Protein AF-A0A1I7WH18-F1 (afdb_monomer_lite)

Radius of gyration: 33.84 Å; chains: 1; bounding box: 74×41×91 Å

Foldseek 3Di:
DDPDDDDDPPPPVPPPPPDPVVVVVVVVVVCVVVPDDPVVCVVVVNDVDPPPDDPVCSVVVVVVVVVVVVVVVVVCVVVPDDPVVCCVVVVDPPDPDPPD

pLDDT: mean 82.59, std 17.89, range [42.06, 98.44]

InterPro domains:
  IPR004018 RPEL repeat [PS51073] (26-51)
  IPR004018 RPEL repeat [PS51073] (71-96)
  IPR004018 RPEL repeat [SM00707] (26-51)
  IPR004018 RPEL repeat [SM00707] (71-96)
  IPR043451 Myocardin-like [PTHR22793] (24-98)

Secondary structure (DSSP, 8-state):
-----SSSSSGGGGSSSSHHHHHHHHHHHHHHHTPPPHHHHHHTTSS-S-SSS-TTTHHHHHHHHHHHHHHHHHHHHHTPPPHHHHHHTTSS-S------

Organism: Heterorhabditis bacteriophora (NCBI:txid37862)

Structure (mmCIF, N/CA/C/O backbone):
data_AF-A0A1I7WH18-F1
#
_entry.id   AF-A0A1I7WH18-F1
#
loop_
_atom_site.group_PDB
_atom_site.id
_atom_site.type_symbol
_atom_site.label_atom_id
_atom_site.label_alt_id
_atom_site.label_comp_id
_atom_site.label_asym_id
_atom_site.label_entity_id
_atom_site.label_seq_id
_atom_site.pdbx_PDB_ins_code
_atom_site.Cartn_x
_atom_site.Cartn_y
_atom_site.Cartn_z
_atom_site.occupancy
_atom_site.B_iso_or_equiv
_atom_site.auth_seq_id
_atom_site.auth_comp_id
_atom_site.auth_asym_id
_atom_site.auth_atom_id
_atom_site.pdbx_PDB_model_num
ATOM 1 N N . MET A 1 1 ? 56.630 33.909 -50.549 1.00 42.06 1 MET A N 1
ATOM 2 C CA . MET A 1 1 ? 56.687 33.569 -49.111 1.00 42.06 1 MET A CA 1
ATOM 3 C C . MET A 1 1 ? 55.258 33.478 -48.579 1.00 42.06 1 MET A C 1
ATOM 5 O O . MET A 1 1 ? 54.605 34.499 -48.453 1.00 42.06 1 MET A O 1
ATOM 9 N N . SER A 1 2 ? 54.797 32.231 -48.398 1.00 47.53 2 SER A N 1
ATOM 10 C CA . SER A 1 2 ? 53.682 31.727 -47.565 1.00 47.53 2 SER A CA 1
ATOM 11 C C . SER A 1 2 ? 52.290 32.392 -47.595 1.00 47.53 2 SER A C 1
ATOM 13 O O . SER A 1 2 ? 51.906 33.069 -46.645 1.00 47.53 2 SER A O 1
ATOM 15 N N . GLU A 1 3 ? 51.461 32.022 -48.576 1.00 49.34 3 GLU A N 1
ATOM 16 C CA . GLU A 1 3 ? 49.992 31.986 -48.431 1.00 49.34 3 GLU A CA 1
ATOM 17 C C . GLU A 1 3 ? 49.558 30.630 -47.840 1.00 49.34 3 GLU A C 1
ATOM 19 O O . GLU A 1 3 ? 49.129 29.747 -48.570 1.00 49.34 3 GLU A O 1
ATOM 24 N N . THR A 1 4 ? 49.714 30.393 -46.531 1.00 60.38 4 THR A N 1
ATOM 25 C CA . THR A 1 4 ? 49.203 29.145 -45.905 1.00 60.38 4 THR A CA 1
ATOM 26 C C . THR A 1 4 ? 48.877 29.298 -44.412 1.00 60.38 4 THR A C 1
ATOM 28 O O . THR A 1 4 ? 49.404 28.556 -43.594 1.00 60.38 4 THR A O 1
ATOM 31 N N . THR A 1 5 ? 47.979 30.207 -44.006 1.00 61.16 5 THR A N 1
ATOM 32 C CA . THR A 1 5 ? 47.530 30.216 -42.590 1.00 61.16 5 THR A CA 1
ATOM 33 C C . THR A 1 5 ? 46.079 30.656 -42.381 1.00 61.16 5 THR A C 1
ATOM 35 O O . THR A 1 5 ? 45.807 31.483 -41.523 1.00 61.16 5 THR A O 1
ATOM 38 N N . LEU A 1 6 ? 45.113 30.099 -43.121 1.00 51.09 6 LEU A N 1
ATOM 39 C CA . LEU A 1 6 ? 43.681 30.267 -42.791 1.00 51.09 6 LEU A CA 1
ATOM 40 C C . LEU A 1 6 ? 42.821 29.014 -43.051 1.00 51.09 6 LEU A C 1
ATOM 42 O O . LEU A 1 6 ? 41.624 29.114 -43.286 1.00 51.09 6 LEU A O 1
ATOM 46 N N . HIS A 1 7 ? 43.402 27.812 -42.968 1.00 49.41 7 HIS A N 1
ATOM 47 C CA . HIS A 1 7 ? 42.650 26.557 -43.151 1.00 49.41 7 HIS A CA 1
ATOM 48 C C . HIS A 1 7 ? 42.766 25.552 -41.996 1.00 49.41 7 HIS A C 1
ATOM 50 O O . HIS A 1 7 ? 42.412 24.389 -42.160 1.00 49.41 7 HIS A O 1
ATOM 56 N N . HIS A 1 8 ? 43.229 25.970 -40.813 1.00 56.31 8 HIS A N 1
ATOM 57 C CA . HIS A 1 8 ? 43.470 25.020 -39.718 1.00 56.31 8 HIS A CA 1
ATOM 58 C C . HIS A 1 8 ? 42.329 24.878 -38.694 1.00 56.31 8 HIS A C 1
ATOM 60 O O . HIS A 1 8 ? 42.327 23.916 -37.940 1.00 56.31 8 HIS A O 1
ATOM 66 N N . ASN A 1 9 ? 41.315 25.751 -38.678 1.00 54.88 9 ASN A N 1
ATOM 67 C CA . ASN A 1 9 ? 40.317 25.735 -37.591 1.00 54.88 9 ASN A CA 1
ATOM 68 C C . ASN A 1 9 ? 38.889 25.320 -37.972 1.00 54.88 9 ASN A C 1
ATOM 70 O O . ASN A 1 9 ? 38.010 25.338 -37.117 1.00 54.88 9 ASN A O 1
ATOM 74 N N . VAL A 1 10 ? 38.640 24.871 -39.206 1.00 49.31 10 VAL A N 1
ATOM 75 C CA . VAL A 1 10 ? 37.304 24.366 -39.598 1.00 49.31 10 VAL A CA 1
ATOM 76 C C . VAL A 1 10 ? 37.164 22.843 -39.397 1.00 49.31 10 VAL A C 1
ATOM 78 O O . VAL A 1 10 ? 36.052 22.333 -39.294 1.00 49.31 10 VAL A O 1
ATOM 81 N N . ALA A 1 11 ? 38.264 22.094 -39.244 1.00 48.47 11 ALA A N 1
ATOM 82 C CA . ALA A 1 11 ? 38.225 20.626 -39.161 1.00 48.47 11 ALA A CA 1
ATOM 83 C C . ALA A 1 11 ? 37.903 20.047 -37.761 1.00 48.47 11 ALA A C 1
ATOM 85 O O . ALA A 1 11 ? 37.576 18.863 -37.654 1.00 48.47 11 ALA A O 1
ATOM 86 N N . ALA A 1 12 ? 37.968 20.845 -36.688 1.00 49.94 12 ALA A N 1
ATOM 87 C CA . ALA A 1 12 ? 37.765 20.356 -35.316 1.00 49.94 12 ALA A CA 1
ATOM 88 C C . ALA A 1 12 ? 36.282 20.160 -34.935 1.00 49.94 12 ALA A C 1
ATOM 90 O O . ALA A 1 12 ? 35.969 19.375 -34.041 1.00 49.94 12 ALA A O 1
ATOM 91 N N . CYS A 1 13 ? 35.347 20.811 -35.634 1.00 53.34 13 CYS A N 1
ATOM 92 C CA . CYS A 1 13 ? 33.920 20.741 -35.294 1.00 53.34 13 CYS A CA 1
ATOM 93 C C . CYS A 1 13 ? 33.228 19.431 -35.718 1.00 53.34 13 CYS A C 1
ATOM 95 O O . CYS A 1 13 ? 32.100 19.188 -35.298 1.00 53.34 13 CYS A O 1
ATOM 97 N N . LEU A 1 14 ? 33.883 18.562 -36.503 1.00 52.72 14 LEU A N 1
ATOM 98 C CA . LEU A 1 14 ? 33.302 17.290 -36.966 1.00 52.72 14 LEU A CA 1
ATOM 99 C C . LEU A 1 14 ? 33.771 16.039 -36.207 1.00 52.72 14 LEU A C 1
ATOM 101 O O . LEU A 1 14 ? 33.350 14.937 -36.545 1.00 52.72 14 LEU A O 1
ATOM 105 N N . GLN A 1 15 ? 34.593 16.172 -35.165 1.00 53.88 15 GLN A N 1
ATOM 106 C CA . GLN A 1 15 ? 35.185 15.009 -34.483 1.00 53.88 15 GLN A CA 1
ATOM 107 C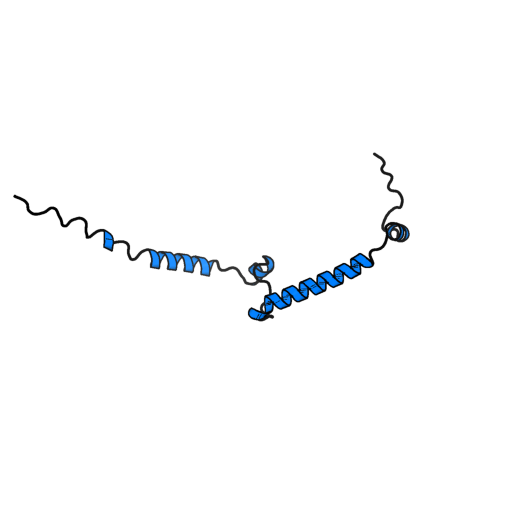 C . GLN A 1 15 ? 34.434 14.546 -33.224 1.00 53.88 15 GLN A C 1
ATOM 109 O O . GLN A 1 15 ? 34.880 13.612 -32.568 1.00 53.88 15 GLN A O 1
ATOM 114 N N . ASN A 1 16 ? 33.277 15.132 -32.890 1.00 54.53 16 ASN A N 1
ATOM 115 C CA . ASN A 1 16 ? 32.543 14.765 -31.667 1.00 54.53 16 ASN A CA 1
ATOM 116 C C . ASN A 1 16 ? 31.057 14.416 -31.870 1.00 54.53 16 ASN A C 1
ATOM 118 O O . ASN A 1 16 ? 30.252 14.522 -30.949 1.00 54.53 16 ASN A O 1
ATOM 122 N N . SER A 1 17 ? 30.665 13.990 -33.071 1.00 55.28 17 SER A N 1
ATOM 123 C CA . SER A 1 17 ? 29.260 13.702 -33.405 1.00 55.28 17 SER A CA 1
ATOM 124 C C . SER A 1 17 ? 28.800 12.265 -33.097 1.00 55.28 17 SER A C 1
ATOM 126 O O . SER A 1 17 ? 27.612 11.972 -33.208 1.00 55.28 17 SER A O 1
ATOM 128 N N . GLY A 1 18 ? 29.698 11.363 -32.675 1.00 55.09 18 GLY A N 1
ATOM 129 C CA . GLY A 1 18 ? 29.386 9.934 -32.485 1.00 55.09 18 GLY A CA 1
ATOM 130 C C . GLY A 1 18 ? 29.249 9.440 -31.036 1.00 55.09 18 GLY A C 1
ATOM 131 O O . GLY A 1 18 ? 28.720 8.353 -30.805 1.00 55.09 18 GLY A O 1
ATOM 132 N N . GLY A 1 19 ? 29.707 10.205 -30.039 1.00 57.78 19 GLY A N 1
ATOM 133 C CA . GLY A 1 19 ? 29.853 9.701 -28.663 1.00 57.78 19 GLY A CA 1
ATOM 134 C C . GLY A 1 19 ? 28.538 9.532 -27.891 1.00 57.78 19 GLY A C 1
ATOM 135 O O . GLY A 1 19 ? 28.374 8.586 -27.118 1.00 57.78 19 GLY A O 1
ATOM 136 N N . TRP A 1 20 ? 27.563 10.421 -28.107 1.00 55.91 20 TRP A N 1
ATOM 137 C CA . TRP A 1 20 ? 26.360 10.495 -27.264 1.00 55.91 20 TRP A CA 1
ATOM 138 C C . TRP A 1 20 ? 25.359 9.366 -27.522 1.00 55.91 20 TRP A C 1
ATOM 140 O O . TRP A 1 20 ? 24.630 8.970 -26.610 1.00 55.91 20 TRP A O 1
ATOM 150 N N . ALA A 1 21 ? 25.326 8.834 -28.747 1.00 63.28 21 ALA A N 1
ATOM 151 C CA . ALA A 1 21 ? 24.485 7.694 -29.101 1.00 63.28 21 ALA A CA 1
ATOM 152 C C . ALA A 1 21 ? 25.004 6.398 -28.454 1.00 63.28 21 ALA A C 1
ATOM 154 O O . ALA A 1 21 ? 24.222 5.650 -27.865 1.00 63.28 21 ALA A O 1
ATOM 155 N N . SER A 1 22 ? 26.326 6.186 -28.478 1.00 71.75 22 SER A N 1
ATOM 156 C CA . SER A 1 22 ? 26.975 5.014 -27.876 1.00 71.75 22 SER A CA 1
ATOM 157 C C . SER A 1 22 ? 26.880 5.024 -26.342 1.00 71.75 22 SER A C 1
ATOM 159 O O . SER A 1 22 ? 26.413 4.057 -25.739 1.00 71.75 22 SER A O 1
ATOM 161 N N . ALA A 1 23 ? 27.176 6.163 -25.701 1.00 80.75 23 ALA A N 1
ATOM 162 C CA . ALA A 1 23 ? 27.079 6.310 -24.244 1.00 80.75 23 ALA A CA 1
ATOM 163 C C . ALA A 1 23 ? 25.644 6.121 -23.711 1.00 80.75 23 ALA A C 1
ATOM 165 O O . ALA A 1 23 ? 25.427 5.533 -22.649 1.00 80.75 23 ALA A O 1
ATOM 166 N N . ARG A 1 24 ? 24.635 6.585 -24.462 1.00 86.25 24 ARG A N 1
ATOM 167 C CA . ARG A 1 24 ? 23.220 6.382 -24.115 1.00 86.25 24 ARG A CA 1
ATOM 168 C C . ARG A 1 24 ? 22.814 4.912 -24.227 1.00 86.25 24 ARG A C 1
ATOM 170 O O . ARG A 1 24 ? 22.075 4.431 -23.368 1.00 86.25 24 ARG A O 1
ATOM 177 N N . GLY A 1 25 ? 23.309 4.211 -25.248 1.00 90.56 25 GLY A N 1
ATOM 178 C CA . GLY A 1 25 ? 23.109 2.771 -25.415 1.00 90.56 25 GLY A CA 1
ATOM 179 C C . GLY A 1 25 ? 23.711 1.967 -24.262 1.00 90.56 25 GLY A C 1
ATOM 180 O O . GLY A 1 25 ? 23.037 1.111 -23.688 1.00 90.56 25 GLY A O 1
ATOM 181 N N . GLU A 1 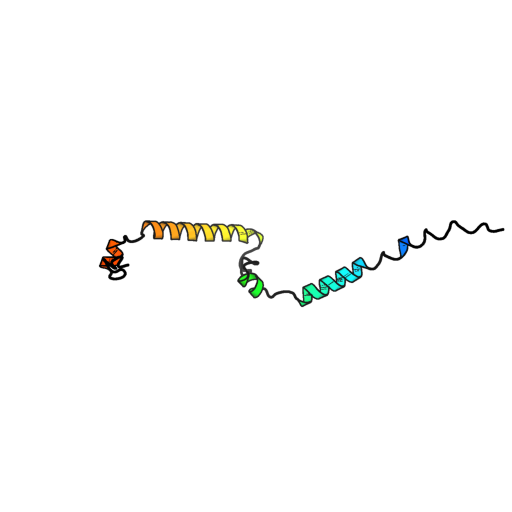26 ? 24.936 2.300 -23.851 1.00 90.56 26 GLU A N 1
ATOM 182 C CA . GLU A 1 26 ? 25.603 1.635 -22.728 1.00 90.56 26 GLU A CA 1
ATOM 183 C C . GLU A 1 26 ? 24.874 1.873 -21.394 1.00 90.56 26 GLU A C 1
ATOM 185 O O . GLU A 1 26 ? 24.648 0.933 -20.626 1.00 90.56 26 GLU A O 1
ATOM 190 N N . LEU A 1 27 ? 24.437 3.111 -21.130 1.00 94.56 27 LEU A N 1
ATOM 191 C CA . LEU A 1 27 ? 23.650 3.440 -19.939 1.00 94.56 27 LEU A CA 1
ATOM 192 C C . LEU A 1 27 ? 22.318 2.680 -19.903 1.00 94.56 27 LEU A C 1
ATOM 194 O O . LEU A 1 27 ? 21.920 2.178 -18.850 1.00 94.56 27 LEU A O 1
ATOM 198 N N . LEU A 1 28 ? 21.618 2.597 -21.037 1.00 94.12 28 LEU A N 1
ATOM 199 C CA . LEU A 1 28 ? 20.361 1.860 -21.125 1.00 94.12 28 LEU A CA 1
ATOM 200 C C . LEU A 1 28 ? 20.578 0.370 -20.853 1.00 94.12 28 LEU A C 1
ATOM 202 O O . LEU A 1 28 ? 19.816 -0.210 -20.081 1.00 94.12 28 LEU A O 1
ATOM 206 N N . ARG A 1 29 ? 21.636 -0.226 -21.416 1.00 94.81 29 ARG A N 1
ATOM 207 C CA . ARG A 1 29 ? 21.989 -1.628 -21.168 1.00 94.81 29 ARG A CA 1
ATOM 208 C C . ARG A 1 29 ? 22.171 -1.895 -19.672 1.00 94.81 29 ARG A C 1
ATOM 210 O O . ARG A 1 29 ? 21.492 -2.763 -19.130 1.00 94.81 29 ARG A O 1
ATOM 217 N N . LYS A 1 30 ? 22.958 -1.056 -18.984 1.00 95.81 30 LYS A N 1
ATOM 218 C CA . LYS A 1 30 ? 23.157 -1.135 -17.522 1.00 95.81 30 LYS A CA 1
ATOM 219 C C . LYS A 1 30 ? 21.840 -1.008 -16.744 1.00 95.81 30 LYS A C 1
ATOM 221 O O . LYS A 1 30 ? 21.619 -1.733 -15.778 1.00 95.81 30 LYS A O 1
ATOM 226 N N . LYS A 1 31 ? 20.932 -0.116 -17.159 1.00 96.44 31 LYS A N 1
ATOM 227 C CA . LYS A 1 31 ? 19.617 0.056 -16.508 1.00 96.44 31 LYS A CA 1
ATOM 228 C C . LYS A 1 31 ? 18.675 -1.129 -16.718 1.00 96.44 31 LYS A C 1
ATOM 230 O O . LYS A 1 31 ? 17.896 -1.437 -15.820 1.00 96.44 31 LYS A O 1
ATOM 235 N N . ILE A 1 32 ? 18.717 -1.763 -17.888 1.00 96.31 32 ILE A N 1
ATOM 236 C CA . ILE A 1 32 ? 17.915 -2.958 -18.176 1.00 96.31 32 ILE A CA 1
ATOM 237 C C . ILE A 1 32 ? 18.433 -4.145 -17.359 1.00 96.31 32 ILE A C 1
ATOM 239 O O . ILE A 1 32 ? 17.628 -4.850 -16.758 1.00 96.31 32 ILE A O 1
ATOM 243 N N . GLU A 1 33 ? 19.755 -4.320 -17.276 1.00 96.31 33 GLU A N 1
ATOM 244 C CA . GLU A 1 33 ? 20.395 -5.348 -16.441 1.00 96.31 33 GLU A CA 1
ATOM 245 C C . GLU A 1 33 ? 20.039 -5.179 -14.956 1.00 96.31 33 GLU A C 1
ATOM 247 O O . GLU A 1 33 ? 19.737 -6.150 -14.269 1.00 96.31 33 GLU A O 1
ATOM 252 N N . GLN A 1 34 ? 20.006 -3.938 -14.463 1.00 96.25 34 GLN A N 1
ATOM 253 C CA . GLN A 1 34 ? 19.670 -3.615 -13.071 1.00 96.25 34 GLN A CA 1
ATOM 254 C C . GLN A 1 34 ? 18.169 -3.388 -12.836 1.00 96.25 34 GLN A C 1
ATOM 256 O O . GLN A 1 34 ? 17.777 -2.802 -11.821 1.00 96.25 34 GLN A O 1
ATOM 261 N N . ARG A 1 35 ? 17.303 -3.807 -13.767 1.00 97.00 35 ARG A N 1
ATOM 262 C CA . ARG A 1 35 ? 15.863 -3.565 -13.658 1.00 97.00 35 ARG A CA 1
ATOM 263 C C . ARG A 1 35 ? 15.304 -4.254 -12.402 1.00 97.00 35 ARG A C 1
ATOM 265 O O . ARG A 1 35 ? 15.400 -5.474 -12.284 1.00 97.00 35 ARG A O 1
ATOM 272 N N . PRO A 1 36 ? 14.682 -3.511 -11.468 1.00 96.88 36 PRO A N 1
ATOM 273 C CA . PRO A 1 36 ? 14.119 -4.103 -10.262 1.00 96.88 36 PRO A CA 1
ATOM 274 C C . PRO A 1 36 ? 12.918 -4.998 -10.583 1.00 96.88 36 PRO A C 1
ATOM 276 O O . PRO A 1 36 ? 12.163 -4.741 -11.527 1.00 96.88 36 PRO A O 1
ATOM 279 N N . SER A 1 37 ? 12.717 -6.029 -9.758 1.00 95.88 37 SER A N 1
ATOM 280 C CA . SER A 1 37 ? 11.540 -6.889 -9.854 1.00 95.88 37 SER A CA 1
ATOM 281 C C . SER A 1 37 ? 10.261 -6.108 -9.549 1.00 95.88 37 SER A C 1
ATOM 283 O O . SER A 1 37 ? 10.251 -5.112 -8.820 1.00 95.88 37 SER A O 1
ATOM 285 N N . ARG A 1 38 ? 9.148 -6.593 -10.097 1.00 92.75 38 ARG A N 1
ATOM 286 C CA . ARG A 1 38 ? 7.823 -6.012 -9.874 1.00 92.75 38 ARG A CA 1
ATOM 287 C C . ARG A 1 38 ? 7.454 -5.974 -8.387 1.00 92.75 38 ARG A C 1
ATOM 289 O O . ARG A 1 38 ? 6.983 -4.951 -7.906 1.00 92.75 38 ARG A O 1
ATOM 296 N N . GLU A 1 39 ? 7.715 -7.061 -7.667 1.00 94.88 39 GLU A N 1
ATOM 297 C CA . GLU A 1 39 ? 7.476 -7.178 -6.222 1.00 94.88 39 GLU A CA 1
ATOM 298 C C . GLU A 1 39 ? 8.272 -6.148 -5.421 1.00 94.88 39 GLU A C 1
ATOM 300 O O . GLU A 1 39 ? 7.727 -5.502 -4.529 1.00 94.88 39 GLU A O 1
ATOM 305 N N . ARG A 1 40 ? 9.539 -5.909 -5.787 1.00 96.19 40 ARG A N 1
ATOM 306 C CA . ARG A 1 40 ? 10.354 -4.872 -5.144 1.00 96.19 40 ARG A CA 1
ATOM 307 C C . ARG A 1 40 ? 9.710 -3.493 -5.279 1.00 96.19 40 ARG A C 1
ATOM 309 O O . ARG A 1 40 ? 9.673 -2.749 -4.305 1.00 96.19 40 ARG A O 1
ATOM 316 N N . LEU A 1 41 ? 9.181 -3.165 -6.457 1.00 95.81 41 LEU A N 1
ATOM 317 C CA . LEU A 1 41 ? 8.511 -1.884 -6.693 1.00 95.81 41 LEU A CA 1
ATOM 318 C C . LEU A 1 41 ? 7.189 -1.748 -5.920 1.00 95.81 41 LEU A C 1
ATOM 320 O O . LEU A 1 41 ? 6.833 -0.636 -5.535 1.00 95.81 41 LEU A O 1
ATOM 324 N N . LEU A 1 42 ? 6.476 -2.850 -5.678 1.00 93.62 42 LEU A N 1
ATOM 325 C CA . LEU A 1 42 ? 5.263 -2.869 -4.850 1.00 93.62 42 LEU A CA 1
ATOM 326 C C . LEU A 1 42 ? 5.591 -2.669 -3.370 1.00 93.62 42 LEU A C 1
ATOM 328 O O . LEU A 1 42 ? 4.993 -1.819 -2.718 1.00 93.62 42 LEU A O 1
ATOM 332 N N . ASN A 1 43 ? 6.598 -3.383 -2.862 1.00 95.31 43 ASN A N 1
ATOM 333 C CA . ASN A 1 43 ? 7.055 -3.263 -1.475 1.00 95.31 43 ASN A CA 1
ATOM 334 C C . ASN A 1 43 ? 7.575 -1.852 -1.164 1.00 95.31 43 ASN A C 1
ATOM 336 O O . ASN A 1 43 ? 7.384 -1.326 -0.070 1.00 95.31 43 ASN A O 1
ATOM 340 N N . GLN A 1 44 ? 8.207 -1.211 -2.149 1.00 96.50 44 GLN A N 1
ATOM 341 C CA . GLN A 1 44 ? 8.659 0.177 -2.058 1.00 96.50 44 GLN A CA 1
ATOM 342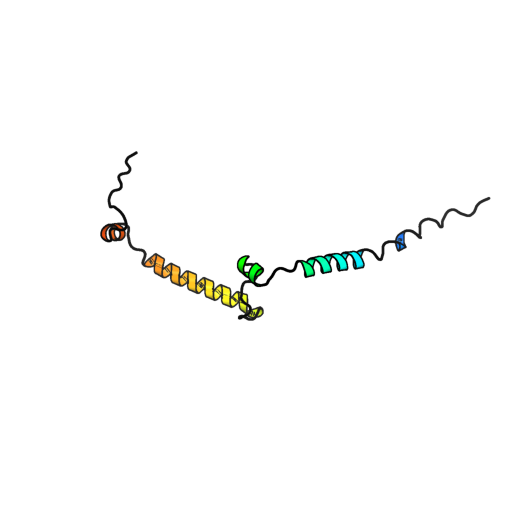 C C . GLN A 1 44 ? 7.536 1.205 -2.277 1.00 96.50 44 GLN A C 1
ATOM 344 O O . GLN A 1 44 ? 7.808 2.401 -2.241 1.00 96.50 44 GLN A O 1
ATOM 349 N N . HIS A 1 45 ? 6.290 0.770 -2.492 1.00 92.25 45 HIS A N 1
ATOM 350 C CA . HIS A 1 45 ? 5.129 1.626 -2.758 1.00 92.25 45 HIS A CA 1
ATOM 351 C C . HIS A 1 45 ? 5.277 2.526 -4.003 1.00 92.25 45 HIS A C 1
ATOM 353 O O . HIS A 1 45 ? 4.656 3.586 -4.086 1.00 92.25 45 HIS A O 1
ATOM 359 N N . ILE A 1 46 ? 6.082 2.100 -4.986 1.00 94.38 46 ILE A N 1
ATOM 360 C CA . ILE A 1 46 ? 6.252 2.782 -6.279 1.00 94.38 46 ILE A CA 1
ATOM 361 C C . ILE A 1 46 ? 5.136 2.362 -7.239 1.00 94.38 46 ILE A C 1
ATOM 363 O O . ILE A 1 46 ? 4.470 3.208 -7.832 1.00 94.38 46 ILE A O 1
ATOM 367 N N . LEU A 1 47 ? 4.916 1.050 -7.383 1.00 92.19 47 LEU A N 1
ATOM 368 C CA . LEU A 1 47 ? 3.730 0.523 -8.057 1.00 92.19 47 LEU A CA 1
ATOM 369 C C . LEU A 1 47 ? 2.596 0.423 -7.040 1.00 92.19 47 LEU A C 1
ATOM 371 O O . LEU A 1 47 ? 2.800 -0.051 -5.925 1.00 92.19 47 LEU A O 1
ATOM 375 N N . LEU A 1 48 ? 1.398 0.863 -7.422 1.00 86.94 48 LEU A N 1
ATOM 376 C CA . LEU A 1 48 ? 0.262 0.941 -6.499 1.00 86.94 48 LEU A CA 1
ATOM 377 C C . LEU A 1 48 ? -0.637 -0.303 -6.549 1.00 86.94 48 LEU A C 1
ATOM 379 O O . LEU A 1 48 ? -1.418 -0.531 -5.622 1.00 86.94 48 LEU A O 1
ATOM 383 N N . SER A 1 49 ? -0.539 -1.104 -7.613 1.00 84.62 49 SER A N 1
ATOM 384 C CA . SER A 1 49 ? -1.390 -2.276 -7.835 1.00 84.62 49 SER A CA 1
ATOM 385 C C . SER A 1 49 ? -0.618 -3.480 -8.343 1.00 84.62 49 SER A C 1
ATOM 387 O O . SER A 1 49 ? 0.311 -3.358 -9.138 1.00 84.62 49 SER A O 1
ATOM 389 N N . ASP A 1 50 ? -1.127 -4.673 -8.033 1.00 82.81 50 ASP A N 1
ATOM 390 C CA . ASP A 1 50 ? -0.607 -5.961 -8.508 1.00 82.81 50 ASP A CA 1
ATOM 391 C C . ASP A 1 50 ? -0.933 -6.290 -9.979 1.00 82.81 50 ASP A C 1
ATOM 393 O O . ASP A 1 50 ? -0.857 -7.439 -10.395 1.00 82.81 50 ASP A O 1
ATOM 397 N N . GLY A 1 51 ? -1.288 -5.286 -10.790 1.00 83.31 51 GLY A N 1
ATOM 398 C CA . GLY A 1 51 ? -1.623 -5.472 -12.208 1.00 83.31 51 GLY A CA 1
ATOM 399 C C . GLY A 1 51 ? -3.030 -6.027 -12.445 1.00 83.31 51 GLY A C 1
ATOM 400 O O . GLY A 1 51 ? -3.430 -6.217 -13.585 1.00 83.31 51 GLY A O 1
ATOM 401 N N . ARG A 1 52 ? -3.812 -6.236 -11.378 1.00 85.06 52 ARG A N 1
ATOM 402 C CA . ARG A 1 52 ? -5.233 -6.625 -11.454 1.00 85.06 52 ARG A CA 1
ATOM 403 C C . ARG A 1 52 ? -6.149 -5.492 -11.923 1.00 85.06 52 ARG A C 1
ATOM 405 O O . ARG A 1 52 ? -7.275 -5.746 -12.331 1.00 85.06 52 ARG A O 1
ATOM 412 N N . VAL A 1 53 ? -5.697 -4.246 -11.796 1.00 88.19 53 VAL A N 1
ATOM 413 C CA . VAL A 1 53 ? -6.457 -3.040 -12.142 1.00 88.19 53 VAL A CA 1
ATOM 414 C C . VAL A 1 53 ? -5.778 -2.374 -13.329 1.00 88.19 53 VAL A C 1
ATOM 416 O O . VAL A 1 53 ? -4.554 -2.254 -13.351 1.00 88.19 53 VAL A O 1
ATOM 419 N N . ALA A 1 54 ? -6.572 -1.938 -14.304 1.00 91.06 54 ALA A N 1
ATOM 420 C CA . ALA A 1 54 ? -6.066 -1.205 -15.455 1.00 91.06 54 ALA A CA 1
ATOM 421 C C . ALA A 1 54 ? -5.393 0.118 -15.018 1.00 91.06 54 ALA A C 1
ATOM 423 O O . ALA A 1 54 ? -5.948 0.805 -14.151 1.00 91.06 54 ALA A O 1
ATOM 424 N N . PRO A 1 55 ? -4.272 0.533 -15.647 1.00 89.88 55 PRO A N 1
ATOM 425 C CA . PRO A 1 55 ? -3.541 1.748 -15.264 1.00 89.88 55 PRO A CA 1
ATOM 426 C C . PRO A 1 55 ? -4.414 3.008 -15.237 1.00 89.88 55 PRO A C 1
ATOM 428 O O . PRO A 1 55 ? -4.275 3.850 -14.357 1.00 89.88 55 PRO A O 1
ATOM 431 N N . LEU A 1 56 ? -5.380 3.103 -16.156 1.00 92.19 56 LEU A N 1
ATOM 432 C CA . LEU A 1 56 ? -6.277 4.254 -16.270 1.00 92.19 56 LEU A CA 1
ATOM 433 C C . LEU A 1 56 ? -7.177 4.458 -15.034 1.00 92.19 56 LEU A C 1
ATOM 435 O O . LEU A 1 56 ? -7.533 5.587 -14.711 1.00 92.19 56 LEU A O 1
ATOM 439 N N . ILE A 1 57 ? -7.561 3.383 -14.337 1.00 93.25 57 ILE A N 1
ATOM 440 C CA . ILE A 1 57 ? -8.551 3.425 -13.241 1.00 93.25 57 ILE A CA 1
ATOM 441 C C . ILE A 1 57 ? -7.875 3.264 -11.866 1.00 93.25 57 ILE A C 1
ATOM 443 O O . ILE A 1 57 ? -8.505 3.468 -10.825 1.00 93.25 57 ILE A O 1
ATOM 447 N N . GLU A 1 58 ? -6.577 2.957 -11.832 1.00 91.88 58 GLU A N 1
ATOM 448 C CA . GLU A 1 58 ? -5.801 2.715 -10.610 1.00 91.88 58 GLU A CA 1
ATOM 449 C C . GLU A 1 58 ? -5.976 3.831 -9.567 1.00 91.88 58 GLU A C 1
ATOM 451 O O . GLU A 1 58 ? -6.298 3.566 -8.403 1.00 91.88 58 GLU A O 1
ATOM 456 N N . GLN A 1 59 ? -5.871 5.090 -9.997 1.00 91.81 59 GLN A N 1
ATOM 457 C CA . GLN A 1 59 ? -6.036 6.242 -9.114 1.00 91.81 59 GLN A CA 1
ATOM 458 C C . GLN A 1 59 ? -7.446 6.317 -8.510 1.00 91.81 59 GLN A C 1
ATOM 460 O O . GLN A 1 59 ? -7.600 6.575 -7.315 1.00 91.81 59 GLN A O 1
ATOM 465 N N . ARG A 1 60 ? -8.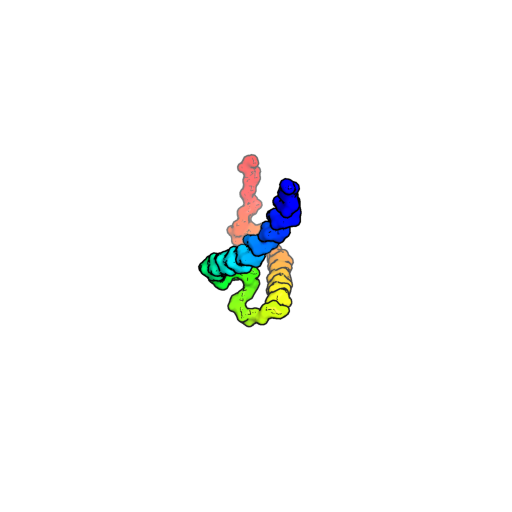491 6.040 -9.299 1.00 94.50 60 ARG A N 1
ATOM 466 C CA . ARG A 1 60 ? -9.881 6.071 -8.820 1.00 94.50 60 ARG A CA 1
ATOM 467 C C . ARG A 1 60 ? -10.139 4.966 -7.797 1.00 94.50 60 ARG A C 1
ATOM 469 O O . ARG A 1 60 ? -10.767 5.217 -6.768 1.00 94.50 60 ARG A O 1
ATOM 476 N N . VAL A 1 61 ? -9.610 3.768 -8.043 1.00 93.81 61 VAL A N 1
ATOM 477 C CA . VAL A 1 61 ? -9.680 2.642 -7.099 1.00 93.81 61 VAL A CA 1
ATOM 478 C C . VAL A 1 61 ? -8.963 2.981 -5.794 1.00 93.81 61 VAL A C 1
ATOM 480 O O . VAL A 1 61 ? -9.494 2.700 -4.718 1.00 93.81 61 VAL A O 1
ATOM 483 N N . ARG A 1 62 ? -7.788 3.617 -5.857 1.00 92.56 62 ARG A N 1
ATOM 484 C CA . ARG A 1 62 ? -7.055 4.065 -4.665 1.00 92.56 62 ARG A CA 1
ATOM 485 C C . ARG A 1 62 ? -7.873 5.048 -3.830 1.00 92.56 62 ARG A C 1
ATOM 487 O O . ARG A 1 62 ? -8.002 4.840 -2.626 1.00 92.56 62 ARG A O 1
ATOM 494 N N . LEU A 1 63 ? -8.445 6.075 -4.455 1.00 95.75 63 LEU A N 1
ATOM 495 C CA . LEU A 1 63 ? -9.278 7.061 -3.757 1.00 95.75 63 LEU A CA 1
ATOM 496 C C . LEU A 1 63 ? -10.483 6.392 -3.087 1.00 95.75 63 LEU A C 1
ATOM 498 O O . LEU A 1 63 ? -10.774 6.648 -1.921 1.00 95.75 63 LEU A O 1
ATOM 502 N N . LEU A 1 64 ? -11.133 5.454 -3.780 1.00 96.31 64 LEU A N 1
ATOM 503 C CA . LEU A 1 64 ? -12.232 4.683 -3.204 1.00 96.31 64 LEU A CA 1
ATOM 504 C C . LEU A 1 64 ? -11.790 3.865 -1.979 1.00 96.31 64 LEU A C 1
ATOM 506 O O . LEU A 1 64 ? -12.505 3.830 -0.976 1.00 96.31 64 LEU A O 1
ATOM 510 N N . LYS A 1 65 ? -10.623 3.208 -2.040 1.00 95.56 65 LYS A N 1
ATOM 511 C CA . LYS A 1 65 ? -10.057 2.467 -0.900 1.00 95.56 65 LYS A CA 1
ATOM 512 C C . LYS A 1 65 ? -9.789 3.397 0.286 1.00 95.56 65 LYS A C 1
ATOM 514 O O . LYS A 1 65 ? -10.167 3.059 1.404 1.00 95.56 65 LYS A O 1
ATOM 519 N N . GLN A 1 66 ? -9.200 4.567 0.042 1.00 97.19 66 GLN A N 1
ATOM 520 C CA . GLN A 1 66 ? -8.935 5.565 1.082 1.00 97.19 66 GLN A CA 1
ATOM 521 C C . GLN A 1 66 ? -10.225 6.045 1.752 1.00 97.19 66 GLN A C 1
ATOM 523 O O . GLN A 1 66 ? -10.319 6.011 2.975 1.00 97.19 66 GLN A O 1
ATOM 528 N N . GLU A 1 67 ? -11.251 6.397 0.977 1.00 98.38 67 GLU A N 1
ATOM 529 C CA . GLU A 1 67 ? -12.539 6.836 1.527 1.00 98.38 67 GLU A CA 1
ATOM 530 C C . GLU A 1 67 ? -13.246 5.736 2.326 1.00 98.38 67 GLU A C 1
ATOM 532 O O . GLU A 1 67 ? -13.858 6.002 3.362 1.00 98.38 67 GLU A O 1
ATOM 537 N N . ARG A 1 68 ? -13.140 4.474 1.895 1.00 98.06 68 ARG A N 1
ATOM 538 C CA . ARG A 1 68 ? -13.659 3.335 2.668 1.00 98.06 68 ARG A CA 1
ATOM 539 C C . ARG A 1 68 ? -12.950 3.191 4.013 1.00 98.06 68 ARG A C 1
ATOM 541 O O . ARG A 1 68 ? -13.626 2.993 5.022 1.00 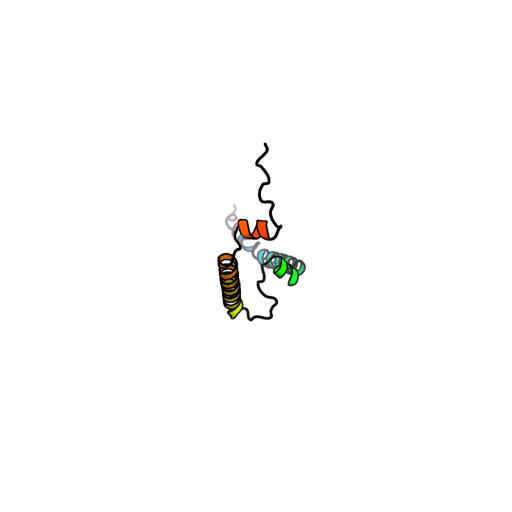98.06 68 ARG A O 1
ATOM 548 N N . ILE A 1 69 ? -11.621 3.306 4.032 1.00 98.25 69 ILE A N 1
ATOM 549 C CA . ILE A 1 69 ? -10.825 3.251 5.267 1.00 98.25 69 ILE A CA 1
ATOM 550 C C . ILE A 1 69 ? -11.192 4.422 6.175 1.00 98.25 69 ILE A C 1
ATOM 552 O O . ILE A 1 69 ? -11.500 4.199 7.341 1.00 98.25 69 ILE A O 1
ATOM 556 N N . LYS A 1 70 ? -11.236 5.642 5.631 1.00 98.44 70 LYS A N 1
ATOM 557 C CA . LYS A 1 70 ? -11.608 6.857 6.360 1.00 98.44 70 LYS A CA 1
ATOM 558 C C . LYS A 1 70 ? -12.967 6.702 7.032 1.00 98.44 70 LYS A C 1
ATOM 560 O O . LYS A 1 70 ? -13.061 6.837 8.243 1.00 98.44 70 LYS A O 1
ATOM 565 N N . ARG A 1 71 ? -13.997 6.316 6.273 1.00 97.88 71 ARG A N 1
ATOM 566 C CA . ARG A 1 71 ? -15.347 6.074 6.807 1.00 97.88 71 ARG A CA 1
ATOM 567 C C . ARG A 1 71 ? -15.371 4.994 7.888 1.00 97.88 71 ARG A C 1
ATOM 569 O O . ARG A 1 71 ? -16.068 5.149 8.885 1.00 97.88 71 ARG A O 1
ATOM 576 N N . ASN A 1 72 ? -14.642 3.893 7.696 1.00 98.12 72 ASN A N 1
ATOM 577 C CA . ASN A 1 72 ? -14.568 2.826 8.697 1.00 98.12 72 ASN A CA 1
ATOM 578 C C . ASN A 1 72 ? -13.910 3.318 9.992 1.00 98.12 72 ASN A C 1
ATOM 580 O O . ASN A 1 72 ? -14.434 3.065 11.074 1.00 98.12 72 ASN A O 1
ATOM 584 N N . LEU A 1 73 ? -12.798 4.043 9.865 1.00 98.19 73 LEU A N 1
ATOM 585 C CA . LEU A 1 73 ? -12.073 4.615 10.988 1.00 98.19 73 LEU A CA 1
ATOM 586 C C . LEU A 1 73 ? -12.928 5.637 11.739 1.00 98.19 73 LEU A C 1
ATOM 588 O O . LEU A 1 73 ? -13.002 5.550 12.957 1.00 98.19 73 LEU A O 1
ATOM 592 N N . SER A 1 74 ? -13.625 6.534 11.034 1.00 98.00 74 SER A N 1
ATOM 593 C CA . SER A 1 74 ? -14.537 7.509 11.646 1.00 98.00 74 SER A CA 1
ATOM 594 C C . SER A 1 74 ? -15.560 6.834 12.556 1.00 98.00 74 SER A C 1
ATOM 596 O O . SER A 1 74 ? -15.621 7.169 13.733 1.00 98.00 74 SER A O 1
ATOM 598 N N . ARG A 1 75 ? -16.253 5.790 12.078 1.00 97.62 75 ARG A N 1
ATOM 599 C CA . ARG A 1 75 ? -17.210 5.042 12.914 1.00 97.62 75 ARG A CA 1
ATOM 600 C C . ARG A 1 75 ? -16.566 4.405 14.148 1.00 97.62 75 ARG A C 1
ATOM 602 O O . ARG A 1 75 ? -17.165 4.397 15.213 1.00 97.62 75 ARG A O 1
ATOM 609 N N . LYS A 1 76 ? -15.352 3.855 14.015 1.00 97.31 76 LYS A N 1
ATOM 610 C CA . 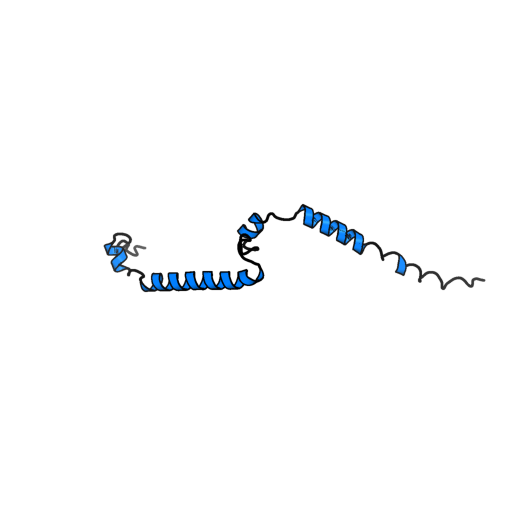LYS A 1 76 ? -14.624 3.252 15.148 1.00 97.31 76 LYS A CA 1
ATOM 611 C C . LYS A 1 76 ? -14.179 4.290 16.177 1.00 97.31 76 LYS A C 1
ATOM 613 O O . LYS A 1 76 ? -14.094 3.973 17.359 1.00 97.31 76 LYS A O 1
ATOM 618 N N . LEU A 1 77 ? -13.855 5.499 15.723 1.00 96.81 77 LEU A N 1
ATOM 619 C CA . LEU A 1 77 ? -13.493 6.616 16.591 1.00 96.81 77 LEU A CA 1
ATOM 620 C C . LEU A 1 77 ? -14.720 7.189 17.306 1.00 96.81 77 LEU A C 1
ATOM 622 O O . LEU A 1 77 ? -14.619 7.521 18.480 1.00 96.81 77 LEU A O 1
ATOM 626 N N . GLU A 1 78 ? -15.868 7.256 16.629 1.00 97.06 78 GLU A N 1
ATOM 627 C CA . GLU A 1 78 ? -17.152 7.632 17.238 1.00 97.06 78 GLU A CA 1
ATOM 628 C C . GLU A 1 78 ? -17.551 6.652 18.348 1.00 97.06 78 GLU A C 1
ATOM 630 O O . GLU A 1 78 ? -17.980 7.069 19.417 1.00 97.06 78 GLU A O 1
ATOM 635 N N . SER A 1 79 ? -17.346 5.348 18.134 1.00 95.44 79 SER A N 1
ATOM 636 C CA . SER A 1 79 ? -17.620 4.303 19.127 1.00 95.44 79 SER A CA 1
ATOM 637 C C . SER A 1 79 ? -16.446 4.035 20.079 1.00 95.44 79 SER A C 1
ATOM 639 O O . SER A 1 79 ? -16.291 2.908 20.559 1.00 95.44 79 SER A O 1
ATOM 641 N N . ARG A 1 80 ? -15.542 4.999 20.286 1.00 96.25 80 ARG A N 1
ATOM 642 C CA . ARG A 1 80 ? -14.352 4.775 21.111 1.00 96.25 80 ARG A CA 1
ATOM 643 C C . ARG A 1 80 ? -14.756 4.674 22.592 1.00 96.25 80 ARG A C 1
ATOM 645 O O . ARG A 1 80 ? -15.335 5.629 23.106 1.00 96.25 80 ARG A O 1
ATOM 652 N N . PRO A 1 81 ? -14.431 3.567 23.287 1.00 95.56 81 PRO A N 1
ATOM 653 C CA . PRO A 1 81 ? -14.794 3.385 24.688 1.00 95.56 81 PRO A CA 1
ATOM 654 C C . PRO A 1 81 ? -14.103 4.424 25.574 1.00 95.56 81 PRO A C 1
ATOM 656 O O . PRO A 1 81 ? -12.951 4.805 25.333 1.00 95.56 81 PRO A O 1
ATOM 659 N N . GLY A 1 82 ? -14.817 4.879 26.601 1.00 93.25 82 GLY A N 1
ATOM 660 C CA . GLY A 1 82 ? -14.302 5.860 27.552 1.00 93.25 82 GLY A CA 1
ATOM 661 C C . GLY A 1 82 ? -13.229 5.275 28.485 1.00 93.25 82 GLY A C 1
ATOM 662 O O . GLY A 1 82 ? -13.146 4.057 28.647 1.00 93.25 82 GLY A O 1
ATOM 663 N N . PRO A 1 83 ? -12.434 6.120 29.167 1.00 91.81 83 PRO A N 1
ATOM 664 C CA . PRO A 1 83 ? -11.415 5.659 30.116 1.00 91.81 83 PRO A CA 1
ATOM 665 C C . PRO A 1 83 ? -11.988 4.784 31.238 1.00 91.81 83 PRO A C 1
ATOM 667 O O . PRO A 1 83 ? -11.413 3.750 31.567 1.00 91.81 83 PRO A O 1
ATOM 670 N N . LEU A 1 84 ? -13.159 5.153 31.770 1.00 91.94 84 LEU A N 1
ATOM 671 C CA . LEU A 1 84 ? -13.833 4.385 32.817 1.00 91.94 84 LEU A CA 1
ATOM 672 C C . LEU A 1 84 ? -14.218 2.981 32.334 1.00 91.94 84 LEU A C 1
ATOM 674 O O . LEU A 1 84 ? -14.010 2.006 33.047 1.00 91.94 84 LEU A O 1
ATOM 678 N N . GLU A 1 85 ? -14.706 2.862 31.097 1.00 93.06 85 GLU A N 1
ATOM 679 C CA . GLU A 1 85 ? -15.064 1.573 30.501 1.00 93.06 85 GLU A CA 1
ATOM 680 C C . GLU A 1 85 ? -13.845 0.647 30.376 1.00 93.06 85 GLU A C 1
ATOM 682 O O . GLU A 1 85 ? -13.943 -0.555 30.625 1.00 93.06 85 GLU A O 1
ATOM 687 N N . LEU A 1 86 ? -12.675 1.198 30.041 1.00 94.75 86 LEU A N 1
ATOM 688 C CA . LEU A 1 86 ? -11.423 0.440 29.970 1.00 94.75 86 LEU A CA 1
ATOM 689 C C . LEU A 1 86 ? -10.957 -0.055 31.349 1.00 94.75 86 LEU A C 1
ATOM 691 O O . LEU A 1 86 ? -10.448 -1.175 31.448 1.00 94.75 86 LEU A O 1
ATOM 695 N N . VAL A 1 87 ? -11.167 0.737 32.405 1.00 93.50 87 VAL A N 1
ATOM 696 C CA . VAL A 1 87 ? -10.906 0.339 33.800 1.00 93.50 87 VAL A CA 1
ATOM 697 C C . VAL A 1 87 ? -11.871 -0.760 34.244 1.00 93.50 87 VAL A C 1
ATOM 699 O O . VAL A 1 87 ? -11.440 -1.785 34.768 1.00 93.50 87 VAL A O 1
ATOM 702 N N . THR A 1 88 ? -13.172 -0.617 33.963 1.00 93.19 88 THR A N 1
ATOM 703 C CA . THR A 1 88 ? -14.180 -1.649 34.270 1.00 93.19 88 THR A CA 1
ATOM 704 C C . THR A 1 88 ? -13.856 -2.977 33.588 1.00 93.19 88 THR A C 1
ATOM 706 O O . THR A 1 88 ? -13.999 -4.041 34.188 1.00 93.19 88 THR A O 1
ATOM 709 N N . ARG A 1 89 ? -13.360 -2.929 32.346 1.00 93.50 89 ARG A N 1
ATOM 710 C CA . ARG A 1 89 ? -12.911 -4.112 31.598 1.00 93.50 89 ARG A CA 1
ATOM 711 C C . ARG A 1 89 ? -11.543 -4.649 32.045 1.00 93.50 89 ARG A C 1
ATOM 713 O O . ARG A 1 89 ? -11.057 -5.595 31.431 1.00 93.50 89 ARG A O 1
ATOM 720 N N . LYS A 1 90 ? -10.931 -4.082 33.094 1.00 89.31 90 LYS A N 1
ATOM 721 C CA . LYS A 1 90 ? -9.610 -4.454 33.636 1.00 89.31 90 LYS A CA 1
ATOM 722 C C . LYS A 1 90 ? -8.474 -4.374 32.607 1.00 89.31 90 LYS A C 1
ATOM 724 O O . LYS A 1 90 ? -7.497 -5.111 32.699 1.00 89.31 90 LYS A O 1
ATOM 729 N N . ILE A 1 91 ? -8.612 -3.492 31.617 1.00 93.19 91 ILE A N 1
ATOM 730 C CA . ILE A 1 91 ? -7.569 -3.204 30.621 1.00 93.19 91 ILE A CA 1
ATOM 731 C C . ILE A 1 91 ? -6.630 -2.115 31.158 1.00 93.19 91 ILE A C 1
ATOM 733 O O . ILE A 1 91 ? -5.424 -2.181 30.941 1.00 93.19 91 ILE A O 1
ATOM 737 N N . LEU A 1 92 ? -7.185 -1.126 31.868 1.00 89.69 92 LEU A N 1
ATOM 738 C CA . LEU A 1 92 ? -6.447 -0.082 32.583 1.00 89.69 92 LEU A CA 1
ATOM 739 C C . LEU A 1 92 ? -6.650 -0.240 34.098 1.00 89.69 92 LEU A C 1
ATOM 741 O O . LEU A 1 92 ? -7.694 -0.725 34.533 1.00 89.69 92 LEU A O 1
ATOM 745 N N . GLN A 1 93 ? -5.671 0.182 34.897 1.00 88.31 93 GLN A N 1
ATOM 746 C CA . GLN A 1 93 ? -5.811 0.316 36.353 1.00 88.31 93 GLN A CA 1
ATOM 747 C C . GLN A 1 93 ? -6.378 1.710 36.669 1.00 88.31 93 GLN A C 1
ATOM 749 O O . GLN A 1 93 ? -6.081 2.660 35.943 1.00 88.31 93 GLN A O 1
ATOM 754 N N . ALA A 1 94 ? -7.234 1.835 37.691 1.00 76.25 94 ALA A N 1
ATOM 755 C CA . ALA A 1 94 ? -7.946 3.087 37.989 1.00 76.25 94 ALA A CA 1
ATOM 756 C C . ALA A 1 94 ? -7.017 4.192 38.540 1.00 76.25 94 ALA A C 1
ATOM 758 O O . ALA A 1 94 ? -7.395 5.360 38.601 1.00 76.25 94 ALA A O 1
ATOM 759 N N . ASP A 1 95 ? -5.803 3.799 38.915 1.00 71.12 95 ASP A N 1
ATOM 760 C CA . ASP A 1 95 ? -4.927 4.508 39.826 1.00 71.12 95 ASP A CA 1
ATOM 761 C C . ASP A 1 95 ? -3.527 3.873 39.779 1.00 71.12 95 ASP A C 1
ATOM 763 O O . ASP A 1 95 ? -3.019 3.336 40.758 1.00 71.12 95 ASP A O 1
ATOM 767 N N . SER A 1 96 ? -2.847 3.971 38.631 1.00 58.66 96 SER A N 1
ATOM 768 C CA . SER A 1 96 ? -1.393 4.142 38.702 1.00 58.66 96 SER A CA 1
ATOM 769 C C . SER A 1 96 ? -1.172 5.585 39.135 1.00 58.66 96 SER A C 1
ATOM 771 O O . SER A 1 96 ? -1.133 6.500 38.309 1.00 58.66 96 SER A O 1
ATOM 773 N N . SER A 1 97 ? -1.155 5.779 40.449 1.00 56.97 97 SER A N 1
ATOM 774 C CA . SER A 1 97 ? -0.589 6.946 41.103 1.00 56.97 97 SER A CA 1
ATOM 775 C C . SER A 1 97 ? 0.577 7.490 40.279 1.00 56.97 97 SER A C 1
ATOM 777 O O . SER A 1 97 ? 1.536 6.773 39.987 1.00 56.97 97 SER A O 1
ATOM 779 N N . PHE A 1 98 ? 0.471 8.760 39.895 1.00 58.91 98 PHE A N 1
ATOM 780 C CA . PHE A 1 98 ? 1.629 9.596 39.620 1.00 58.91 98 PHE A CA 1
ATOM 781 C C . PHE A 1 98 ? 2.457 9.633 40.911 1.00 58.91 98 PHE A C 1
ATOM 783 O O . PHE A 1 98 ? 2.297 10.533 41.726 1.00 58.91 98 PHE A O 1
ATOM 790 N N . ASP A 1 99 ? 3.239 8.586 41.150 1.00 55.91 99 ASP A N 1
ATOM 791 C CA . ASP A 1 99 ? 4.192 8.500 42.245 1.00 55.91 99 ASP A CA 1
ATOM 792 C C . ASP A 1 99 ? 5.586 8.608 41.631 1.00 55.91 99 ASP A C 1
ATOM 794 O O . ASP A 1 99 ? 6.194 7.603 41.255 1.00 55.91 99 ASP A O 1
ATOM 798 N N . SER A 1 100 ? 5.992 9.860 41.381 1.00 48.03 100 SER A N 1
ATOM 799 C CA . SER A 1 100 ? 7.359 10.425 41.326 1.00 48.03 100 SER A CA 1
ATOM 800 C C . SER A 1 100 ? 7.333 11.812 40.684 1.00 48.03 100 SER A C 1
ATOM 802 O O . SER A 1 100 ? 6.851 11.920 39.532 1.00 48.03 100 SER A O 1
#

Sequence (100 aa):
MSETTLHHNVAACLQNSGGWASARGELLRKKIEQRPSRERLLNQHILLSDGRVAPLIEQRVRLLKQERIKRNLSRKLESRPGPLELVTRKILQADSSFDS